Protein AF-A0A937A7V2-F1 (afdb_monomer)

Structure (mmCIF, N/CA/C/O backbone):
data_AF-A0A937A7V2-F1
#
_entry.id   AF-A0A937A7V2-F1
#
loop_
_atom_site.group_PDB
_atom_site.id
_atom_site.type_symbol
_atom_site.label_atom_id
_atom_site.label_alt_id
_atom_site.label_comp_id
_atom_site.label_asym_id
_atom_site.label_entity_id
_atom_site.label_seq_id
_atom_site.pdbx_PDB_ins_code
_atom_site.Cartn_x
_atom_site.Cartn_y
_atom_site.Cartn_z
_atom_site.occupancy
_atom_site.B_iso_or_equiv
_atom_site.auth_seq_id
_atom_site.auth_comp_id
_atom_site.auth_asym_id
_atom_site.auth_atom_id
_atom_site.pdbx_PDB_model_num
ATOM 1 N N . MET A 1 1 ? -25.347 4.138 18.198 1.00 47.06 1 MET A N 1
ATOM 2 C CA . MET A 1 1 ? -24.705 5.296 17.529 1.00 47.06 1 MET A CA 1
ATOM 3 C C . MET A 1 1 ? -23.498 4.816 16.732 1.00 47.06 1 MET A C 1
ATOM 5 O O . MET A 1 1 ? -22.526 4.375 17.334 1.00 47.06 1 MET A O 1
ATOM 9 N N . ASN A 1 2 ? -23.554 4.853 15.397 1.00 58.25 2 ASN A N 1
ATOM 10 C CA . ASN A 1 2 ? -22.382 4.588 14.556 1.00 58.25 2 ASN A CA 1
ATOM 11 C C . ASN A 1 2 ? -21.438 5.793 14.658 1.00 58.25 2 ASN A C 1
ATOM 13 O O . ASN A 1 2 ? -21.755 6.855 14.130 1.00 58.25 2 ASN A O 1
ATOM 17 N N . LYS A 1 3 ? -20.303 5.654 15.358 1.00 66.88 3 LYS A N 1
ATOM 18 C CA . LYS A 1 3 ? -19.265 6.693 15.325 1.00 66.88 3 LYS A CA 1
ATOM 19 C C . LYS A 1 3 ? -18.727 6.797 13.887 1.00 66.88 3 LYS A C 1
ATOM 21 O O . LYS A 1 3 ? -18.443 5.752 13.289 1.00 66.88 3 LYS A O 1
ATOM 26 N N . PRO A 1 4 ? -18.624 8.011 13.319 1.00 77.56 4 PRO A N 1
ATOM 27 C CA . PRO A 1 4 ? -18.130 8.199 11.961 1.00 77.56 4 PRO A CA 1
ATOM 28 C C . PRO A 1 4 ? -16.658 7.775 11.845 1.00 77.56 4 PRO A C 1
ATOM 30 O O . PRO A 1 4 ? -15.914 7.796 12.827 1.00 77.56 4 PRO A O 1
ATOM 33 N N . LEU A 1 5 ? -16.252 7.372 10.637 1.00 82.94 5 LEU A N 1
ATOM 34 C CA . LEU A 1 5 ? -14.848 7.130 10.293 1.00 82.94 5 LEU A CA 1
ATOM 35 C C 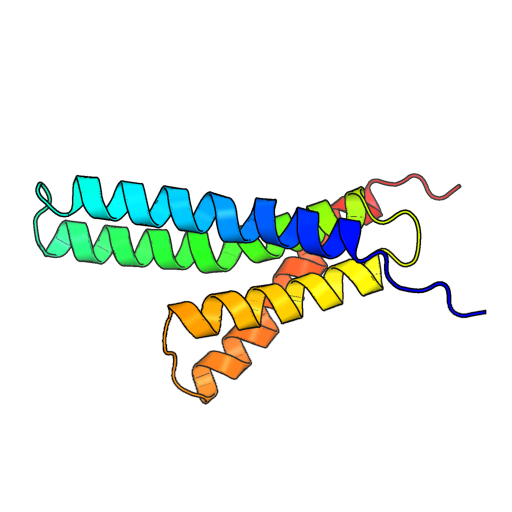. LEU A 1 5 ? -14.039 8.421 10.475 1.00 82.94 5 LEU A C 1
ATOM 37 O O . LEU A 1 5 ? -14.485 9.498 10.079 1.00 82.94 5 LEU A O 1
ATOM 41 N N . ASP A 1 6 ? -12.841 8.306 11.044 1.00 89.38 6 ASP A N 1
ATOM 42 C CA . ASP A 1 6 ? -11.938 9.439 11.203 1.00 89.38 6 ASP A CA 1
ATOM 43 C C . ASP A 1 6 ? -11.223 9.706 9.874 1.00 89.38 6 ASP A C 1
ATOM 45 O O . ASP A 1 6 ? -10.223 9.071 9.522 1.00 89.38 6 ASP A O 1
ATOM 49 N N . TRP A 1 7 ? -11.763 10.657 9.113 1.00 89.94 7 TRP A N 1
ATOM 50 C CA . TRP A 1 7 ? -11.231 11.036 7.807 1.00 89.94 7 TRP A CA 1
ATOM 51 C C . TRP A 1 7 ? -9.782 11.534 7.879 1.00 89.94 7 TRP A C 1
ATOM 53 O O . TRP A 1 7 ? -9.043 11.366 6.910 1.00 89.94 7 TRP A O 1
ATOM 63 N N . LYS A 1 8 ? -9.341 12.089 9.019 1.00 92.88 8 LYS A N 1
ATOM 64 C CA . LYS A 1 8 ? -7.961 12.567 9.191 1.00 92.88 8 LYS A CA 1
ATOM 65 C C . LYS A 1 8 ? -6.985 11.400 9.195 1.00 92.88 8 LYS A C 1
ATOM 67 O O . LYS A 1 8 ? -5.921 11.493 8.591 1.00 92.88 8 LYS A O 1
ATOM 72 N N . VAL A 1 9 ? -7.368 10.287 9.826 1.00 90.62 9 VAL A N 1
ATOM 73 C CA . VAL A 1 9 ? -6.581 9.046 9.810 1.00 90.62 9 VAL A CA 1
ATOM 74 C C . VAL A 1 9 ? -6.519 8.483 8.395 1.00 90.62 9 VAL A C 1
ATOM 76 O O . VAL A 1 9 ? -5.438 8.124 7.940 1.00 90.62 9 VAL A O 1
ATOM 79 N N . LEU A 1 10 ? -7.648 8.442 7.682 1.00 90.38 10 LEU A N 1
ATOM 80 C CA . LEU A 1 10 ? -7.681 7.958 6.299 1.00 90.38 10 LEU A CA 1
ATOM 81 C C . LEU A 1 10 ? -6.762 8.787 5.394 1.00 90.38 10 LEU A C 1
ATOM 83 O O . LEU A 1 10 ? -5.923 8.220 4.698 1.00 90.38 10 LEU A O 1
ATOM 87 N N . LEU A 1 11 ? -6.871 10.117 5.455 1.00 92.25 11 LEU A N 1
ATOM 88 C CA . LEU A 1 11 ? -6.043 11.025 4.665 1.00 92.25 11 LEU A CA 1
ATOM 89 C C . LEU A 1 11 ? -4.558 10.872 5.005 1.00 92.25 11 LEU A C 1
ATOM 91 O O . LEU A 1 11 ? -3.737 10.717 4.107 1.00 92.25 11 LEU A O 1
ATOM 95 N N . PHE A 1 12 ? -4.216 10.866 6.296 1.00 93.00 12 PHE A N 1
ATOM 96 C CA . PHE A 1 12 ? -2.842 10.679 6.755 1.00 93.00 12 PHE A CA 1
ATOM 97 C C . PHE A 1 12 ? -2.238 9.378 6.218 1.00 93.00 12 PHE A C 1
ATOM 99 O O . PHE A 1 12 ? -1.136 9.381 5.675 1.00 93.00 12 PHE A O 1
ATOM 106 N N . VAL A 1 13 ? -2.974 8.269 6.324 1.00 91.44 13 VAL A N 1
ATOM 107 C CA . VAL A 1 13 ? -2.500 6.962 5.864 1.00 91.44 13 VAL A CA 1
ATOM 108 C C . VAL A 1 13 ? -2.340 6.931 4.347 1.00 91.44 13 VAL A C 1
ATOM 110 O O . VAL A 1 13 ? -1.330 6.424 3.869 1.00 91.44 13 VAL A O 1
ATOM 113 N N . LEU A 1 14 ? -3.284 7.493 3.587 1.00 90.06 14 LEU A N 1
ATOM 114 C CA . LEU A 1 14 ? -3.174 7.571 2.128 1.00 90.06 14 LEU A CA 1
ATOM 115 C C . LEU A 1 14 ? -1.950 8.390 1.700 1.00 90.06 14 LEU A C 1
ATOM 117 O O . LEU A 1 14 ? -1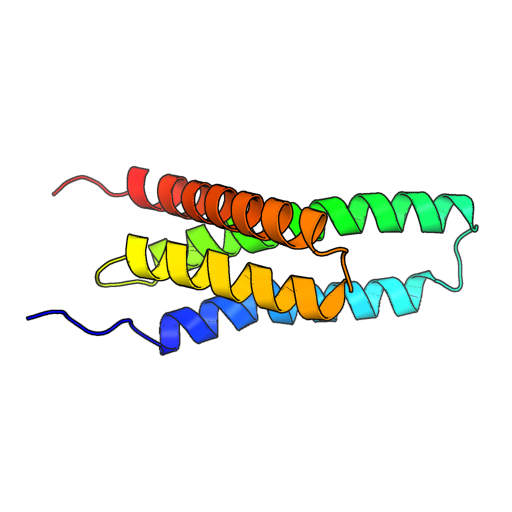.201 7.968 0.821 1.00 90.06 14 LEU A O 1
ATOM 121 N N . VAL A 1 15 ? -1.688 9.517 2.363 1.00 90.25 15 VAL A N 1
ATOM 122 C CA . VAL A 1 15 ? -0.514 10.345 2.066 1.00 90.25 15 VAL A CA 1
ATOM 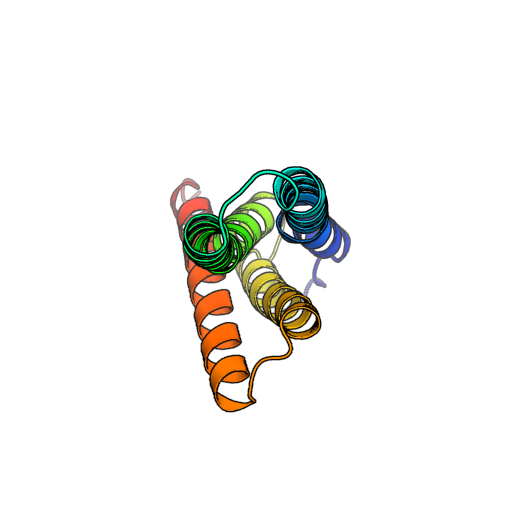123 C C . VAL A 1 15 ? 0.783 9.599 2.388 1.00 90.25 15 VAL A C 1
ATOM 125 O O . VAL A 1 15 ? 1.670 9.510 1.543 1.00 90.25 15 VAL A O 1
ATOM 128 N N . VAL A 1 16 ? 0.896 9.035 3.590 1.00 89.94 16 VAL A N 1
ATOM 129 C CA . VAL A 1 16 ? 2.149 8.432 4.068 1.00 89.94 16 VAL A CA 1
ATOM 130 C C . VAL A 1 16 ? 2.444 7.091 3.402 1.00 89.94 16 VAL A C 1
ATOM 132 O O . VAL A 1 16 ? 3.599 6.812 3.099 1.00 89.94 16 VAL A O 1
ATOM 135 N N . ALA A 1 17 ? 1.433 6.249 3.185 1.00 88.69 17 ALA A N 1
ATOM 136 C CA . ALA A 1 17 ? 1.639 4.902 2.658 1.00 88.69 17 ALA A CA 1
ATOM 137 C C . ALA A 1 17 ? 1.607 4.837 1.125 1.00 88.69 17 ALA A C 1
ATOM 139 O O . ALA A 1 17 ? 2.226 3.936 0.569 1.00 88.69 17 ALA A O 1
ATOM 140 N N . TYR A 1 18 ? 0.922 5.767 0.447 1.00 84.50 18 TYR A N 1
ATOM 141 C CA . TYR A 1 18 ? 0.744 5.716 -1.009 1.00 84.50 18 TYR A CA 1
ATOM 142 C C . TYR A 1 18 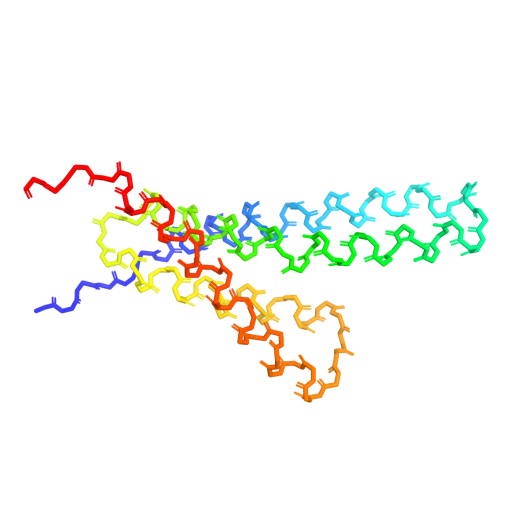? 1.359 6.925 -1.718 1.00 84.50 18 TYR A C 1
ATOM 144 O O . TYR A 1 18 ? 2.196 6.743 -2.599 1.00 84.50 18 TYR A O 1
ATOM 152 N N . LEU A 1 19 ? 0.997 8.155 -1.329 1.00 84.25 19 LEU A N 1
ATOM 153 C CA . LEU A 1 19 ? 1.433 9.356 -2.055 1.00 84.25 19 LEU A CA 1
ATOM 154 C C . LEU A 1 19 ? 2.943 9.601 -1.934 1.00 84.25 19 LEU A C 1
ATOM 156 O O . LEU A 1 19 ? 3.622 9.732 -2.949 1.00 84.25 19 LEU A O 1
ATOM 160 N N . VAL A 1 20 ? 3.478 9.652 -0.710 1.00 86.56 20 VAL A N 1
ATOM 161 C CA . VAL A 1 20 ? 4.902 9.941 -0.471 1.00 86.56 20 VAL A CA 1
ATOM 162 C C . VAL A 1 20 ? 5.804 8.867 -1.094 1.00 86.56 20 VAL A C 1
ATOM 164 O O . VAL A 1 20 ? 6.685 9.238 -1.873 1.00 86.56 20 VAL A O 1
ATOM 167 N N . PRO A 1 21 ? 5.586 7.556 -0.859 1.00 84.06 21 PRO A N 1
ATOM 168 C CA . PRO A 1 21 ? 6.383 6.518 -1.506 1.00 84.06 21 PRO A CA 1
ATOM 169 C C . PRO A 1 21 ? 6.253 6.545 -3.030 1.00 84.06 21 PRO A C 1
ATOM 171 O O . PRO A 1 21 ? 7.253 6.376 -3.722 1.00 84.06 21 PRO A O 1
ATOM 174 N N . GLY A 1 22 ? 5.053 6.820 -3.555 1.00 80.56 22 GLY A N 1
ATOM 175 C CA . GLY A 1 22 ? 4.818 6.951 -4.993 1.00 80.56 22 GLY A CA 1
ATOM 176 C C . GLY A 1 22 ? 5.627 8.085 -5.628 1.00 80.56 22 GLY A C 1
ATOM 177 O O . GLY A 1 22 ? 6.276 7.871 -6.649 1.00 80.56 22 GLY A O 1
ATOM 178 N N . ILE A 1 23 ? 5.653 9.269 -5.004 1.00 82.94 23 ILE A N 1
ATOM 179 C CA . ILE A 1 23 ? 6.443 10.420 -5.478 1.00 82.94 23 ILE A CA 1
ATOM 180 C C . ILE A 1 23 ? 7.942 10.110 -5.428 1.00 82.94 23 ILE A C 1
ATOM 182 O O . ILE A 1 23 ? 8.650 10.356 -6.404 1.00 82.94 23 ILE A O 1
ATOM 186 N N . VAL A 1 24 ? 8.427 9.553 -4.312 1.00 83.44 24 VAL A N 1
ATOM 187 C CA . VAL A 1 24 ? 9.847 9.196 -4.146 1.00 83.44 24 VAL A CA 1
ATOM 188 C C . VAL A 1 24 ? 10.274 8.189 -5.208 1.00 83.44 24 VAL A C 1
ATOM 190 O O . VAL A 1 24 ? 11.317 8.359 -5.838 1.00 83.44 24 VAL A O 1
ATOM 193 N N . LEU A 1 25 ? 9.448 7.172 -5.452 1.00 79.12 25 LEU A N 1
ATOM 194 C CA . LEU A 1 25 ? 9.725 6.158 -6.456 1.00 79.12 25 LEU A CA 1
ATOM 195 C C . LEU A 1 25 ? 9.731 6.736 -7.875 1.00 79.12 25 LEU A C 1
ATOM 197 O O . LEU A 1 25 ? 10.642 6.441 -8.646 1.00 79.12 25 LEU A O 1
ATOM 201 N N . ALA A 1 26 ? 8.749 7.572 -8.215 1.00 78.31 26 ALA A N 1
ATOM 202 C CA . ALA A 1 26 ? 8.684 8.223 -9.519 1.00 78.31 26 ALA A CA 1
ATOM 203 C C . ALA A 1 26 ? 9.915 9.112 -9.769 1.00 78.31 26 ALA A C 1
ATOM 205 O O . ALA A 1 26 ? 10.498 9.066 -10.852 1.00 78.31 26 ALA A O 1
ATOM 206 N N . ALA A 1 27 ? 10.353 9.868 -8.756 1.00 81.56 27 ALA A N 1
ATOM 207 C CA . ALA A 1 27 ? 11.558 10.688 -8.833 1.00 81.56 27 ALA A CA 1
ATOM 208 C C . ALA A 1 27 ? 12.827 9.835 -8.996 1.00 81.56 27 ALA A C 1
ATOM 210 O O . ALA A 1 27 ? 13.657 10.126 -9.858 1.00 81.56 27 ALA A O 1
ATOM 211 N N . ALA A 1 28 ? 12.960 8.754 -8.219 1.00 79.19 28 ALA A N 1
ATOM 212 C CA . ALA A 1 28 ? 14.089 7.831 -8.315 1.00 79.19 28 ALA A CA 1
ATOM 213 C C . ALA A 1 28 ? 14.167 7.169 -9.700 1.00 79.19 28 ALA A C 1
ATOM 215 O O . ALA A 1 28 ? 15.228 7.153 -10.319 1.00 79.19 28 ALA A O 1
ATOM 216 N N . LEU A 1 29 ? 13.038 6.692 -10.230 1.00 75.31 29 LEU A N 1
ATOM 217 C CA . LEU A 1 29 ? 12.969 6.131 -11.579 1.00 75.31 29 LEU A CA 1
ATOM 218 C C . LEU A 1 29 ? 13.347 7.163 -12.644 1.00 75.31 29 LEU A C 1
ATOM 220 O O . LEU A 1 29 ? 14.135 6.849 -13.532 1.00 75.31 29 LEU A O 1
ATOM 224 N N . ALA A 1 30 ? 12.854 8.399 -12.539 1.00 78.56 30 ALA A N 1
ATOM 225 C CA . ALA A 1 30 ? 13.194 9.467 -13.479 1.00 78.56 30 ALA A CA 1
ATOM 226 C C . ALA A 1 30 ? 14.702 9.784 -13.503 1.00 78.56 30 ALA A C 1
ATOM 228 O O . ALA A 1 30 ? 15.247 10.092 -14.565 1.00 78.56 30 ALA A O 1
ATOM 229 N N . LEU A 1 31 ? 15.378 9.680 -12.355 1.00 79.31 31 LEU A N 1
ATOM 230 C CA . LEU A 1 31 ? 16.823 9.888 -12.225 1.00 79.31 31 LEU A CA 1
ATOM 231 C C . LEU A 1 31 ? 17.638 8.729 -12.820 1.00 79.31 31 LEU A C 1
ATOM 233 O O . LEU A 1 31 ? 18.637 8.967 -13.496 1.00 79.31 31 LEU A O 1
ATOM 237 N N . VAL A 1 32 ? 17.212 7.483 -12.596 1.00 72.25 32 VAL A N 1
ATOM 238 C CA . VAL A 1 32 ? 17.983 6.281 -12.964 1.00 72.25 32 VAL A CA 1
ATOM 239 C C . VAL A 1 32 ? 17.730 5.829 -14.413 1.00 72.25 32 VAL A C 1
ATOM 241 O O . VAL A 1 32 ? 18.570 5.164 -15.016 1.00 72.25 32 VAL A O 1
ATOM 244 N N . ASN A 1 33 ? 16.629 6.260 -15.036 1.00 67.75 33 ASN A N 1
ATOM 245 C CA . ASN A 1 33 ? 16.287 5.908 -16.423 1.00 67.75 33 ASN A CA 1
ATOM 246 C C . ASN A 1 33 ? 17.327 6.378 -17.469 1.00 67.75 33 ASN A C 1
ATOM 248 O O . ASN A 1 33 ? 17.275 5.970 -18.623 1.00 67.75 33 ASN A O 1
ATOM 252 N N . ARG A 1 34 ? 18.284 7.237 -17.091 1.00 66.50 34 ARG A N 1
ATOM 253 C CA . ARG A 1 34 ? 19.333 7.743 -17.994 1.00 66.50 34 ARG A CA 1
ATOM 254 C C . ARG A 1 34 ? 20.613 6.904 -18.021 1.00 66.50 34 ARG A C 1
ATOM 256 O O . ARG A 1 34 ? 21.475 7.183 -18.847 1.00 66.50 34 ARG A O 1
ATOM 263 N N . THR A 1 35 ? 20.769 5.932 -17.123 1.00 69.25 35 THR A N 1
ATOM 264 C CA . THR A 1 35 ? 22.055 5.240 -16.910 1.00 69.25 35 THR A CA 1
ATOM 265 C C . THR A 1 35 ? 21.986 3.719 -17.031 1.00 69.25 35 THR A C 1
ATOM 267 O O . THR A 1 35 ? 23.032 3.074 -17.048 1.00 69.25 35 THR A O 1
ATOM 270 N N . LEU A 1 36 ? 20.791 3.130 -17.132 1.00 72.44 36 LEU A N 1
ATOM 271 C CA . LEU A 1 36 ? 20.605 1.678 -17.193 1.00 72.44 36 LEU A CA 1
ATOM 272 C C . LEU A 1 36 ? 20.390 1.162 -18.618 1.00 72.44 36 LEU A C 1
ATOM 274 O O . LEU A 1 36 ? 19.765 1.816 -19.450 1.00 72.44 36 LEU A O 1
ATOM 278 N N . SER A 1 37 ? 20.862 -0.062 -18.871 1.00 81.31 37 SER A N 1
ATOM 279 C CA . SER A 1 37 ? 20.494 -0.829 -20.062 1.00 81.31 37 SER A CA 1
ATOM 280 C C . SER A 1 37 ? 19.006 -1.206 -20.037 1.00 81.31 37 SER A C 1
ATOM 282 O O . SER A 1 37 ? 18.392 -1.292 -18.970 1.00 81.31 37 SER A O 1
ATOM 284 N N . ALA A 1 38 ? 18.421 -1.467 -21.210 1.00 78.19 38 ALA A N 1
ATOM 285 C CA . ALA A 1 38 ? 16.996 -1.790 -21.346 1.00 78.19 38 ALA A CA 1
ATOM 286 C C . ALA A 1 38 ? 16.566 -3.016 -20.509 1.00 78.19 38 ALA A C 1
ATOM 288 O O . ALA A 1 38 ? 15.492 -3.011 -19.901 1.00 78.19 38 ALA A O 1
ATOM 289 N N . ASP A 1 39 ? 17.426 -4.032 -20.404 1.00 80.56 39 ASP A N 1
ATOM 290 C CA . ASP A 1 39 ? 17.154 -5.240 -19.615 1.00 80.56 39 ASP A CA 1
ATOM 291 C C . ASP A 1 39 ? 17.167 -4.958 -18.106 1.00 80.56 39 ASP A C 1
ATOM 293 O O . ASP A 1 39 ? 16.276 -5.393 -17.371 1.00 80.56 39 ASP A O 1
ATOM 297 N N . ALA A 1 40 ? 18.136 -4.161 -17.639 1.00 77.69 40 ALA A N 1
ATOM 298 C CA . ALA A 1 40 ? 18.220 -3.751 -16.240 1.00 77.69 40 ALA A CA 1
ATOM 299 C C . ALA A 1 40 ? 17.044 -2.844 -15.849 1.00 77.69 4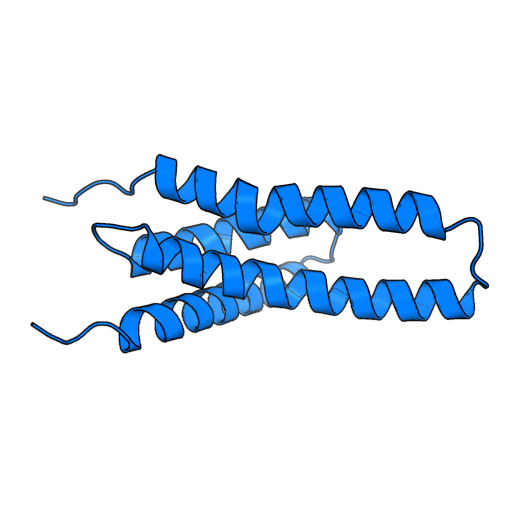0 ALA A C 1
ATOM 301 O O . ALA A 1 40 ? 16.483 -2.984 -14.760 1.00 77.69 40 ALA A O 1
ATOM 302 N N . LEU A 1 41 ? 16.616 -1.966 -16.760 1.00 76.31 41 LEU A N 1
ATOM 303 C CA . LEU A 1 41 ? 15.434 -1.131 -16.577 1.00 76.31 41 LEU A CA 1
ATOM 304 C C . LEU A 1 41 ? 14.164 -1.984 -16.446 1.00 76.31 41 LEU A C 1
ATOM 306 O O . LEU A 1 41 ? 13.342 -1.734 -15.564 1.00 76.31 41 LEU A O 1
ATOM 310 N N . THR A 1 42 ? 14.020 -3.023 -17.271 1.00 77.38 42 THR A N 1
ATOM 311 C CA . THR A 1 42 ? 12.860 -3.927 -17.247 1.00 77.38 42 THR A CA 1
ATOM 312 C C . THR A 1 42 ? 12.787 -4.712 -15.936 1.00 77.38 42 THR A C 1
ATOM 314 O O . THR A 1 42 ? 11.741 -4.727 -15.282 1.00 77.38 42 THR A O 1
ATOM 317 N N . LEU A 1 43 ? 13.907 -5.300 -15.498 1.00 79.44 43 LEU A N 1
ATOM 318 C CA . LEU A 1 43 ? 13.985 -6.041 -14.235 1.00 79.44 43 LEU A CA 1
ATOM 319 C C . LEU A 1 43 ? 13.694 -5.136 -13.029 1.00 79.44 43 LEU A C 1
ATOM 321 O O . LEU A 1 43 ? 12.922 -5.498 -12.138 1.00 79.44 43 LEU A O 1
ATOM 325 N N . MET A 1 44 ? 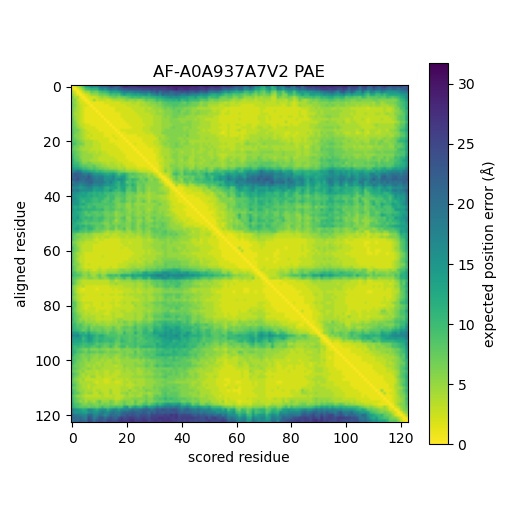14.278 -3.936 -13.014 1.00 76.31 44 MET A N 1
ATOM 326 C CA . MET A 1 44 ? 14.089 -2.981 -11.926 1.00 76.31 44 MET A CA 1
ATOM 327 C C . MET A 1 44 ? 12.646 -2.472 -11.874 1.00 76.31 44 MET A C 1
ATOM 329 O O . MET A 1 44 ? 12.067 -2.386 -10.795 1.00 76.31 44 MET A O 1
ATOM 333 N N . THR A 1 45 ? 12.025 -2.224 -13.029 1.00 72.75 45 THR A N 1
ATOM 334 C CA . THR A 1 45 ? 10.611 -1.831 -13.105 1.00 72.75 45 THR A CA 1
ATOM 335 C C . THR A 1 45 ? 9.694 -2.944 -12.591 1.00 72.75 45 THR A C 1
ATOM 337 O O . THR A 1 45 ? 8.756 -2.659 -11.849 1.00 72.75 45 THR A O 1
ATOM 340 N N . ALA A 1 46 ? 9.980 -4.213 -12.906 1.00 72.19 46 ALA A N 1
ATOM 341 C CA . ALA A 1 46 ? 9.210 -5.352 -12.404 1.00 72.19 46 ALA A CA 1
ATOM 342 C C . ALA A 1 46 ? 9.328 -5.513 -10.876 1.00 72.19 46 ALA A C 1
ATOM 344 O O . ALA A 1 46 ? 8.316 -5.663 -10.188 1.00 72.19 46 ALA A O 1
ATOM 345 N N . LEU A 1 47 ? 10.543 -5.419 -10.325 1.00 75.56 47 LEU A N 1
ATOM 346 C CA . LEU A 1 47 ? 10.776 -5.469 -8.876 1.00 75.56 47 LEU A CA 1
ATOM 347 C C . LEU A 1 47 ? 10.086 -4.313 -8.148 1.00 75.56 47 LEU A C 1
ATOM 349 O O . LEU A 1 47 ? 9.422 -4.516 -7.131 1.00 75.56 47 LEU A O 1
ATOM 353 N N . LEU A 1 48 ? 10.204 -3.101 -8.688 1.00 71.19 48 LEU A N 1
ATOM 354 C CA . LEU A 1 48 ? 9.579 -1.913 -8.119 1.00 71.19 48 LEU A CA 1
ATOM 355 C C . LEU A 1 48 ? 8.058 -1.973 -8.208 1.00 71.19 48 LEU A C 1
ATOM 357 O O . LEU A 1 48 ? 7.394 -1.557 -7.261 1.00 71.19 48 LEU A O 1
ATOM 361 N N . ALA A 1 49 ? 7.498 -2.536 -9.279 1.00 69.38 49 ALA A N 1
ATOM 362 C CA . ALA A 1 49 ? 6.068 -2.790 -9.376 1.00 69.38 49 ALA A CA 1
ATOM 363 C C . ALA A 1 49 ? 5.611 -3.741 -8.260 1.00 69.38 49 ALA A C 1
ATOM 365 O O . ALA A 1 49 ? 4.682 -3.410 -7.530 1.00 69.38 49 ALA A O 1
ATOM 366 N N . ILE A 1 50 ? 6.305 -4.865 -8.045 1.00 70.31 50 ILE A N 1
ATOM 367 C CA . ILE A 1 50 ? 5.980 -5.822 -6.971 1.00 70.31 50 ILE A CA 1
ATOM 368 C C . ILE A 1 50 ? 6.038 -5.149 -5.594 1.00 70.31 50 ILE A C 1
ATOM 370 O O . ILE A 1 50 ? 5.095 -5.267 -4.808 1.00 70.31 50 ILE A O 1
ATOM 374 N N . LEU A 1 51 ? 7.105 -4.398 -5.308 1.00 73.12 51 LEU A N 1
ATOM 375 C CA . LEU A 1 51 ? 7.249 -3.674 -4.042 1.00 73.12 51 LEU A CA 1
ATOM 376 C C . LEU A 1 51 ? 6.142 -2.626 -3.866 1.00 73.12 51 LEU A C 1
ATOM 378 O O . LEU A 1 51 ? 5.535 -2.553 -2.800 1.00 73.12 51 LEU A O 1
ATOM 382 N N . SER A 1 52 ? 5.815 -1.881 -4.920 1.00 70.19 52 SER A N 1
ATOM 383 C CA . SER A 1 52 ? 4.745 -0.869 -4.919 1.00 70.19 52 SER A CA 1
ATOM 384 C C . SER A 1 52 ? 3.347 -1.473 -4.813 1.00 70.19 52 SER A C 1
ATOM 386 O O . SER A 1 52 ? 2.413 -0.807 -4.376 1.00 70.19 52 SER A O 1
ATOM 388 N N . PHE A 1 53 ? 3.182 -2.737 -5.194 1.00 71.44 53 PHE A N 1
ATOM 389 C CA . PHE A 1 53 ? 1.913 -3.439 -5.075 1.00 71.44 53 PHE A CA 1
ATOM 390 C C . PHE A 1 53 ? 1.732 -4.119 -3.719 1.00 71.44 53 PHE A C 1
ATOM 392 O O . PHE A 1 53 ? 0.598 -4.225 -3.261 1.00 71.44 53 PHE A O 1
ATOM 399 N N . ALA A 1 54 ? 2.813 -4.536 -3.059 1.00 76.88 54 ALA A N 1
ATOM 400 C CA . ALA A 1 54 ? 2.738 -5.264 -1.795 1.00 76.88 54 ALA A CA 1
ATOM 401 C C . ALA A 1 54 ? 2.911 -4.373 -0.554 1.00 76.88 54 ALA A C 1
ATOM 403 O O . ALA A 1 54 ? 2.146 -4.494 0.404 1.00 76.88 54 ALA A O 1
ATOM 404 N N . LEU A 1 55 ? 3.894 -3.467 -0.549 1.00 82.88 55 LEU A N 1
ATOM 405 C CA . LEU A 1 55 ? 4.234 -2.668 0.635 1.00 82.88 55 LEU A CA 1
ATOM 406 C C . LEU A 1 55 ? 3.166 -1.624 0.995 1.00 82.88 55 LEU A C 1
ATOM 408 O O . LEU A 1 55 ? 2.779 -1.588 2.166 1.00 82.88 55 LEU A O 1
ATOM 412 N N . PRO A 1 56 ? 2.657 -0.798 0.057 1.00 87.56 56 PRO A N 1
ATOM 413 C CA . PRO A 1 56 ? 1.685 0.247 0.384 1.00 87.56 56 PRO A CA 1
ATOM 414 C C . PRO A 1 56 ? 0.391 -0.283 1.010 1.00 87.56 56 PRO A C 1
ATOM 416 O O . PRO A 1 56 ? -0.026 0.276 2.028 1.00 87.56 56 PRO A O 1
ATOM 419 N N . PRO A 1 57 ? -0.220 -1.383 0.520 1.00 88.38 57 PRO A N 1
ATOM 420 C CA . PRO A 1 57 ? -1.397 -1.951 1.170 1.00 88.38 57 PRO A CA 1
ATOM 421 C C . PRO A 1 57 ? -1.121 -2.436 2.590 1.00 88.38 57 PRO A C 1
ATOM 423 O O . PRO A 1 57 ? -1.853 -2.067 3.511 1.00 88.38 57 PRO A O 1
ATOM 426 N N . VAL A 1 58 ? -0.036 -3.191 2.803 1.00 90.62 58 VAL A N 1
ATOM 427 C CA . VAL A 1 58 ? 0.333 -3.704 4.134 1.00 90.62 58 VAL A CA 1
ATOM 428 C C . VAL A 1 58 ? 0.624 -2.555 5.103 1.00 90.62 58 VAL A C 1
ATOM 430 O O . VAL A 1 58 ? 0.061 -2.508 6.200 1.00 90.62 58 VAL A O 1
ATOM 433 N N . ALA A 1 59 ? 1.456 -1.593 4.698 1.00 90.31 59 ALA A N 1
ATOM 434 C CA . ALA A 1 59 ? 1.786 -0.424 5.509 1.00 90.31 59 ALA A CA 1
ATOM 435 C C . ALA A 1 59 ? 0.545 0.434 5.791 1.00 90.31 59 ALA A C 1
ATOM 437 O O . ALA A 1 59 ? 0.334 0.867 6.926 1.00 90.31 59 ALA A O 1
ATOM 438 N N . GLY A 1 60 ? -0.313 0.627 4.788 1.00 89.56 60 GLY A N 1
ATOM 439 C CA . GLY A 1 60 ? -1.570 1.352 4.910 1.00 89.56 60 GLY A CA 1
ATOM 440 C C . GLY A 1 60 ? -2.501 0.711 5.937 1.00 89.56 60 GLY A C 1
ATOM 441 O O . GLY A 1 60 ? -2.972 1.383 6.855 1.00 89.56 60 GLY A O 1
ATOM 442 N N . GLY A 1 61 ? -2.704 -0.603 5.853 1.00 91.44 61 GLY A N 1
ATOM 443 C CA . GLY A 1 61 ? -3.483 -1.356 6.833 1.00 91.44 61 GLY A CA 1
ATOM 444 C C . GLY A 1 61 ? -2.910 -1.274 8.249 1.00 91.44 61 GLY A C 1
ATOM 445 O O . GLY A 1 61 ? -3.631 -0.992 9.209 1.00 91.44 61 GLY A O 1
ATOM 446 N N . TYR A 1 62 ? -1.593 -1.429 8.389 1.00 92.88 62 TYR A N 1
ATOM 447 C CA . TYR A 1 62 ? -0.910 -1.309 9.676 1.00 92.88 62 TYR A CA 1
ATOM 448 C C . TYR A 1 62 ? -1.079 0.087 10.297 1.00 92.88 62 TYR A C 1
ATOM 450 O O . TYR A 1 62 ? -1.445 0.221 11.471 1.00 92.88 62 TYR A O 1
ATOM 458 N N . LEU A 1 63 ? -0.846 1.147 9.516 1.00 93.06 63 LEU A N 1
ATOM 459 C CA . LEU A 1 63 ? -0.956 2.532 9.973 1.00 93.06 63 LEU A CA 1
ATOM 460 C C . LEU A 1 63 ? -2.405 2.909 10.295 1.00 93.06 63 LEU A C 1
ATOM 462 O O . LEU A 1 63 ? -2.634 3.558 11.319 1.00 93.06 63 LEU A O 1
ATOM 466 N N . ALA A 1 64 ? -3.371 2.461 9.490 1.00 91.94 64 ALA A N 1
ATOM 467 C CA . ALA A 1 64 ? -4.795 2.649 9.751 1.00 91.94 64 ALA A CA 1
ATOM 468 C C . ALA A 1 64 ? -5.196 2.011 11.084 1.00 91.94 64 ALA A C 1
ATOM 470 O O . ALA A 1 64 ? -5.794 2.670 11.933 1.00 91.94 64 ALA A O 1
ATOM 471 N N . ALA A 1 65 ? -4.787 0.763 11.326 1.00 90.81 65 ALA A N 1
ATOM 472 C CA . ALA A 1 65 ? -5.050 0.076 12.585 1.00 90.81 65 ALA A CA 1
ATOM 473 C C . ALA A 1 65 ? -4.339 0.722 13.788 1.00 90.81 65 ALA A C 1
ATOM 475 O O . ALA A 1 65 ? -4.863 0.712 14.905 1.00 90.81 65 ALA A O 1
ATOM 476 N N . ARG A 1 66 ? -3.147 1.296 13.580 1.00 90.88 66 ARG A N 1
ATOM 477 C CA . ARG A 1 66 ? -2.375 1.971 14.632 1.00 90.88 66 ARG A CA 1
ATOM 478 C C . ARG A 1 66 ? -3.026 3.280 15.074 1.00 90.88 66 ARG A C 1
ATOM 480 O O . ARG A 1 66 ? -3.087 3.514 16.279 1.00 90.88 66 ARG A O 1
ATOM 487 N N . HIS A 1 67 ? -3.477 4.104 14.129 1.00 91.06 67 HIS A N 1
ATOM 488 C CA . HIS A 1 67 ? -3.951 5.468 14.394 1.00 91.06 67 HIS A CA 1
ATOM 489 C C . HIS A 1 67 ? -5.468 5.560 14.587 1.00 91.06 67 HIS A C 1
ATOM 491 O O . HIS A 1 67 ? -5.948 6.510 15.206 1.00 91.06 67 HIS A O 1
ATOM 497 N N . ALA A 1 68 ? -6.232 4.564 14.131 1.00 87.44 68 ALA A N 1
ATOM 498 C CA . ALA A 1 68 ? -7.661 4.503 14.396 1.00 87.44 68 ALA A CA 1
ATOM 499 C C . ALA A 1 68 ? -7.933 4.260 15.891 1.00 87.44 68 ALA A C 1
ATOM 501 O O . ALA A 1 68 ? -7.614 3.205 16.451 1.00 87.44 68 ALA A O 1
ATOM 502 N N . ARG A 1 69 ? -8.575 5.243 16.533 1.00 81.12 69 ARG A N 1
ATOM 503 C CA . ARG A 1 69 ? -9.018 5.163 17.937 1.00 81.12 69 ARG A CA 1
ATOM 504 C C . ARG A 1 69 ? -10.317 4.374 18.108 1.00 81.12 69 ARG A C 1
ATOM 506 O O . ARG A 1 69 ? -10.580 3.845 19.179 1.00 81.12 69 ARG A O 1
ATOM 513 N N . SER A 1 70 ? -11.127 4.283 17.054 1.00 80.19 70 SER A N 1
ATOM 514 C CA . SER A 1 70 ? -12.360 3.494 17.028 1.00 80.19 70 SER A CA 1
ATOM 515 C C . SER A 1 70 ? -12.517 2.808 15.675 1.00 80.19 70 SER A C 1
ATOM 517 O O . SER A 1 70 ? -12.051 3.325 14.661 1.00 80.19 70 SER A O 1
ATOM 519 N N . HIS A 1 71 ? -13.140 1.626 15.659 1.00 83.19 71 HIS A N 1
ATOM 520 C CA . HIS A 1 71 ? -13.415 0.863 14.436 1.00 83.19 71 HIS A CA 1
ATOM 521 C C . HIS A 1 71 ? -12.187 0.694 13.516 1.00 83.19 71 HIS A C 1
ATOM 523 O O . HIS A 1 71 ? -12.248 0.989 12.321 1.00 83.19 71 HIS A O 1
ATOM 529 N N . ALA A 1 72 ? -11.064 0.220 14.069 1.00 87.94 72 ALA A N 1
ATOM 530 C CA . ALA A 1 72 ? -9.802 0.051 13.340 1.00 87.94 72 ALA A CA 1
ATOM 531 C C . ALA A 1 72 ? -9.969 -0.743 12.034 1.00 87.94 72 ALA A C 1
ATOM 533 O O . ALA A 1 72 ? -9.523 -0.296 10.983 1.00 87.94 72 ALA A O 1
ATOM 534 N N . TRP A 1 73 ? -10.718 -1.847 12.070 1.00 89.88 73 TRP A N 1
ATOM 535 C CA . TRP A 1 73 ? -11.004 -2.656 10.883 1.00 89.88 73 TRP A CA 1
ATOM 536 C C . TRP A 1 73 ? -11.749 -1.906 9.774 1.00 89.88 73 TRP A C 1
ATOM 538 O O . TRP A 1 73 ? -11.466 -2.130 8.602 1.00 89.88 73 TRP A O 1
ATOM 548 N N . ARG A 1 74 ? -12.644 -0.966 10.112 1.00 90.44 74 ARG A N 1
ATOM 549 C CA . ARG A 1 74 ? -13.314 -0.140 9.093 1.00 90.44 74 ARG A CA 1
ATOM 550 C C . ARG A 1 74 ? -12.312 0.777 8.390 1.00 90.44 74 ARG A C 1
ATOM 552 O O . ARG A 1 74 ? -12.366 0.901 7.175 1.00 90.44 74 ARG A O 1
ATOM 559 N N . HIS A 1 75 ? -11.374 1.367 9.132 1.00 91.00 75 HIS A N 1
ATOM 560 C CA . HIS A 1 75 ? -10.322 2.202 8.545 1.00 91.00 75 HIS A CA 1
ATOM 561 C C . HIS A 1 75 ? -9.381 1.383 7.658 1.00 91.00 75 HIS A C 1
ATOM 563 O O . HIS A 1 75 ? -9.044 1.826 6.568 1.00 91.00 75 HIS A O 1
ATOM 569 N N . VAL A 1 76 ? -9.005 0.177 8.094 1.00 91.56 76 VAL A N 1
ATOM 570 C CA . VAL A 1 76 ? -8.162 -0.745 7.316 1.00 91.56 76 VAL A CA 1
ATOM 571 C C . VAL A 1 76 ? -8.812 -1.097 5.978 1.00 91.56 76 VAL A C 1
ATOM 573 O O . VAL A 1 76 ? -8.166 -0.976 4.941 1.00 91.56 76 VAL A O 1
ATOM 576 N N . LEU A 1 77 ? -10.095 -1.475 5.989 1.00 91.81 77 LEU A N 1
ATOM 577 C CA . LEU A 1 77 ? -10.829 -1.811 4.766 1.00 91.81 77 LEU A CA 1
ATOM 578 C C . LEU A 1 77 ? -10.943 -0.609 3.825 1.00 91.81 77 LEU A C 1
ATOM 580 O O . LEU A 1 77 ? -10.665 -0.734 2.635 1.00 91.81 77 LEU A O 1
ATOM 584 N N . VAL A 1 78 ? -11.300 0.564 4.356 1.00 92.06 78 VAL A N 1
ATOM 585 C CA . VAL A 1 78 ? -11.429 1.787 3.551 1.00 92.06 78 VAL A CA 1
ATOM 586 C C . VAL A 1 78 ? -10.086 2.193 2.945 1.00 92.06 78 VAL A C 1
ATOM 588 O O . VAL A 1 78 ? -10.037 2.518 1.764 1.00 92.06 78 VAL A O 1
ATOM 591 N N . VAL A 1 79 ? -8.989 2.117 3.703 1.00 91.50 79 VAL A N 1
ATOM 592 C CA . VAL A 1 79 ? -7.641 2.381 3.176 1.00 91.50 79 VAL A CA 1
ATOM 593 C C . VAL A 1 79 ? -7.249 1.361 2.110 1.00 91.50 79 VAL A C 1
ATOM 595 O O . VAL A 1 79 ? -6.690 1.759 1.095 1.00 91.50 79 VAL A O 1
ATOM 598 N N . GLY A 1 80 ? -7.554 0.074 2.300 1.00 89.00 80 GLY A N 1
ATOM 599 C CA . GLY A 1 80 ? -7.271 -0.961 1.302 1.00 89.00 80 GLY A CA 1
ATOM 600 C C . GLY A 1 80 ? -7.987 -0.707 -0.027 1.00 89.00 80 GLY A C 1
ATOM 601 O O . GLY A 1 80 ? -7.367 -0.812 -1.085 1.00 89.00 80 GLY A O 1
ATOM 602 N N . VAL A 1 81 ? -9.265 -0.306 0.027 1.00 90.25 81 VAL A N 1
ATOM 603 C CA . VAL A 1 81 ? -10.069 0.044 -1.157 1.00 90.25 81 VAL A CA 1
ATOM 604 C C . VAL A 1 81 ? -9.569 1.333 -1.809 1.00 90.25 81 VAL A C 1
ATOM 606 O O . VAL A 1 81 ? -9.275 1.338 -3.001 1.00 90.25 81 VAL A O 1
ATOM 609 N N . LEU A 1 82 ? -9.449 2.427 -1.050 1.00 89.94 82 LEU A N 1
ATOM 610 C CA . LEU A 1 82 ? -9.032 3.726 -1.594 1.00 89.94 82 LEU A CA 1
ATOM 611 C C . LEU A 1 82 ? -7.601 3.682 -2.136 1.00 89.94 82 LEU A C 1
ATOM 613 O O . LEU A 1 82 ? -7.339 4.207 -3.214 1.00 89.94 82 LEU A O 1
ATOM 617 N N . GLY A 1 83 ? -6.697 3.011 -1.424 1.00 85.38 83 GLY A N 1
ATOM 618 C CA . GLY A 1 83 ? -5.326 2.783 -1.862 1.00 85.38 83 GLY A CA 1
ATOM 619 C C . GLY A 1 83 ? -5.255 1.980 -3.158 1.00 85.38 83 GLY A C 1
ATOM 620 O O . GLY A 1 83 ? -4.528 2.361 -4.074 1.00 85.38 83 GLY A O 1
ATOM 621 N N . ALA A 1 84 ? -6.076 0.930 -3.286 1.00 85.56 84 ALA A N 1
ATOM 622 C CA . ALA A 1 84 ? -6.174 0.178 -4.531 1.00 85.56 84 ALA A CA 1
ATOM 623 C C . ALA A 1 84 ? -6.644 1.065 -5.690 1.00 85.56 84 ALA A C 1
ATOM 625 O O . ALA A 1 84 ? -6.023 1.073 -6.749 1.00 85.56 84 ALA A O 1
ATOM 626 N N . LEU A 1 85 ? -7.708 1.848 -5.485 1.00 85.38 85 LEU A N 1
ATOM 627 C CA . LEU A 1 85 ? -8.235 2.754 -6.508 1.00 85.38 85 LEU A CA 1
ATOM 628 C C . LEU A 1 85 ? -7.195 3.794 -6.948 1.00 85.38 85 LEU A C 1
ATOM 630 O O . LEU A 1 85 ? -7.053 4.031 -8.146 1.00 85.38 85 LEU A O 1
ATOM 634 N N . MET A 1 86 ? -6.426 4.364 -6.013 1.00 79.56 86 MET A N 1
ATOM 635 C CA . MET A 1 86 ? -5.343 5.303 -6.338 1.00 79.56 86 MET A CA 1
ATOM 636 C C . MET A 1 86 ? -4.266 4.664 -7.222 1.00 79.56 86 MET A C 1
ATOM 638 O O . MET A 1 86 ? -3.872 5.250 -8.228 1.00 79.56 86 MET A O 1
ATOM 642 N N . SER A 1 87 ? -3.830 3.447 -6.899 1.00 74.69 87 SER A N 1
ATOM 643 C CA . SER A 1 87 ? -2.852 2.727 -7.719 1.00 74.69 87 SER A CA 1
ATOM 644 C C . SER A 1 87 ? -3.414 2.353 -9.096 1.00 74.69 87 SER A C 1
ATOM 646 O O . SER A 1 87 ? -2.704 2.422 -10.095 1.00 74.69 87 SER A O 1
ATOM 648 N N . LEU A 1 88 ? -4.702 2.020 -9.202 1.00 76.62 88 LEU A N 1
ATOM 649 C CA . LEU A 1 88 ? -5.319 1.715 -10.496 1.00 76.62 88 LEU A CA 1
ATOM 650 C C . LEU A 1 88 ? -5.364 2.918 -11.443 1.00 76.62 88 LEU A C 1
ATOM 652 O O . LEU A 1 88 ? -5.170 2.741 -12.648 1.00 76.62 88 LEU A O 1
ATOM 656 N N . LEU A 1 89 ? -5.564 4.129 -10.911 1.00 71.44 89 LEU A N 1
ATOM 657 C CA . LEU A 1 89 ? -5.471 5.365 -11.696 1.00 71.44 89 LEU A CA 1
ATOM 658 C C . LEU A 1 89 ? -4.057 5.581 -12.256 1.00 71.44 89 LEU A C 1
ATOM 660 O O . LEU A 1 89 ? -3.916 6.125 -13.350 1.00 71.44 89 LEU A O 1
ATOM 6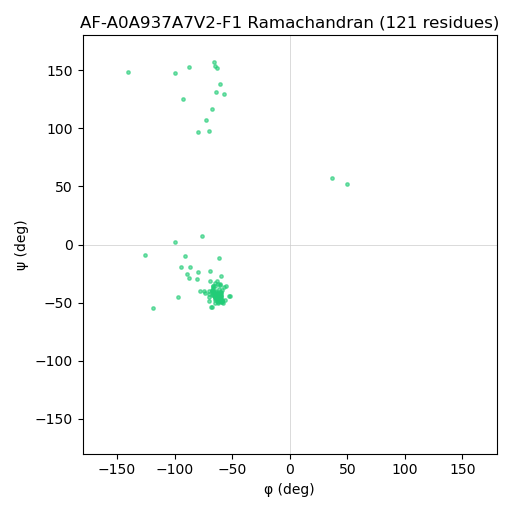64 N N . ALA A 1 90 ? -3.024 5.123 -11.542 1.00 66.56 90 ALA A N 1
ATOM 665 C CA . ALA A 1 90 ? -1.633 5.236 -11.974 1.00 66.56 90 ALA A CA 1
ATOM 666 C C . ALA A 1 90 ? -1.242 4.188 -13.034 1.00 66.56 90 ALA A C 1
ATOM 668 O O . ALA A 1 90 ? -0.534 4.518 -13.982 1.00 66.56 90 ALA A O 1
ATOM 669 N N . PHE A 1 91 ? -1.712 2.941 -12.907 1.00 65.19 91 PHE A N 1
ATOM 670 C CA . PHE A 1 91 ? -1.189 1.809 -13.690 1.00 65.19 91 PHE A CA 1
ATOM 671 C C . PHE A 1 91 ? -2.021 1.383 -14.916 1.00 65.19 91 PHE A C 1
ATOM 673 O O . PHE A 1 91 ? -1.633 0.424 -15.576 1.00 65.19 91 PHE A O 1
ATOM 680 N N . ARG A 1 92 ? -3.132 2.066 -15.253 1.00 66.12 92 ARG A N 1
ATOM 681 C CA . ARG A 1 92 ? -3.999 1.784 -16.434 1.00 66.12 92 ARG A CA 1
ATOM 682 C C . ARG A 1 92 ? -4.149 0.282 -16.743 1.00 66.12 92 ARG A C 1
ATOM 684 O O . ARG A 1 92 ? -3.819 -0.195 -17.826 1.00 66.12 92 ARG A O 1
ATOM 691 N N . VAL A 1 93 ? -4.628 -0.470 -15.757 1.00 67.88 93 VAL A N 1
ATOM 692 C CA . VAL A 1 93 ? -4.698 -1.938 -15.808 1.00 67.88 93 VAL A CA 1
ATOM 693 C C . VAL A 1 93 ? -6.007 -2.411 -16.452 1.00 67.88 93 VAL A C 1
ATOM 695 O O . VAL A 1 93 ? -7.024 -1.724 -16.379 1.00 67.88 93 VAL A O 1
ATOM 698 N N . SER A 1 94 ? -6.016 -3.600 -17.064 1.00 78.62 94 SER A N 1
ATOM 699 C CA . SER A 1 94 ? -7.243 -4.189 -17.626 1.00 78.62 94 SER A CA 1
ATOM 700 C C . SER A 1 94 ? -8.297 -4.466 -16.535 1.00 78.62 94 SER A C 1
ATOM 702 O O . SER A 1 94 ? -7.919 -4.779 -15.404 1.00 78.62 94 SER A O 1
ATOM 704 N N . PRO A 1 95 ? -9.614 -4.449 -16.835 1.00 76.69 95 PRO A N 1
ATOM 705 C CA . PRO A 1 95 ? -10.663 -4.596 -15.816 1.00 76.69 95 PRO A CA 1
ATOM 706 C C . PRO A 1 95 ? -10.543 -5.862 -14.955 1.00 76.69 95 PRO A C 1
ATOM 708 O O . PRO A 1 95 ? -10.794 -5.832 -13.753 1.00 76.69 95 PRO A O 1
ATOM 711 N N . ARG A 1 96 ? -10.101 -6.981 -15.545 1.00 77.00 96 ARG A N 1
ATOM 712 C CA . ARG A 1 96 ? -9.873 -8.239 -14.811 1.00 77.00 96 ARG A CA 1
ATOM 713 C C . ARG A 1 96 ? -8.719 -8.111 -13.816 1.00 77.00 96 ARG A C 1
ATOM 715 O O . ARG A 1 96 ? -8.839 -8.539 -12.671 1.00 77.00 96 ARG A O 1
ATOM 722 N N . ALA A 1 97 ? -7.623 -7.488 -14.239 1.00 75.81 97 ALA A N 1
ATOM 723 C CA . ALA A 1 97 ? -6.479 -7.230 -13.377 1.00 75.81 97 ALA A CA 1
ATOM 724 C C . ALA A 1 97 ? -6.799 -6.177 -12.303 1.00 75.81 97 ALA A C 1
ATOM 726 O O . ALA A 1 97 ? -6.313 -6.300 -11.183 1.00 75.81 97 ALA A O 1
ATOM 727 N N . MET A 1 98 ? -7.677 -5.206 -12.593 1.00 76.69 98 MET A N 1
ATOM 728 C CA . MET A 1 98 ? -8.167 -4.240 -11.603 1.00 76.69 98 MET A CA 1
ATOM 729 C C . MET A 1 98 ? -8.863 -4.937 -10.432 1.00 76.69 98 MET A C 1
ATOM 731 O O . MET A 1 98 ? -8.555 -4.645 -9.279 1.00 76.69 98 MET A O 1
ATOM 735 N N . VAL A 1 99 ? -9.769 -5.880 -10.713 1.00 80.38 99 VAL A N 1
ATOM 736 C CA . VAL A 1 99 ? -10.500 -6.614 -9.666 1.00 80.38 99 VAL A CA 1
ATOM 737 C C . VAL A 1 99 ? -9.544 -7.428 -8.799 1.00 80.38 99 VAL A C 1
ATOM 739 O O . VAL A 1 99 ? -9.589 -7.322 -7.574 1.00 80.38 99 VAL A O 1
ATOM 742 N N . LEU A 1 100 ? -8.644 -8.196 -9.420 1.00 82.62 100 LEU A N 1
ATOM 743 C CA . LEU A 1 100 ? -7.644 -8.983 -8.691 1.00 82.62 100 LEU A CA 1
ATOM 744 C C . LEU A 1 100 ? -6.751 -8.093 -7.826 1.00 82.62 100 LEU A C 1
ATOM 746 O O . LEU A 1 100 ? -6.448 -8.440 -6.686 1.00 82.62 100 LEU A O 1
ATOM 750 N N . TYR A 1 101 ? -6.383 -6.922 -8.340 1.00 80.56 101 TYR A N 1
ATOM 751 C CA . TYR A 1 101 ? -5.561 -5.972 -7.615 1.00 80.56 101 TYR A CA 1
ATOM 752 C C . TYR A 1 101 ? -6.281 -5.367 -6.404 1.00 80.56 101 TYR A C 1
ATOM 754 O O . TYR A 1 101 ? -5.705 -5.297 -5.319 1.00 80.56 101 TYR A O 1
ATOM 762 N N . VAL A 1 102 ? -7.554 -4.986 -6.546 1.00 83.44 102 VAL A N 1
ATOM 763 C CA . VAL A 1 102 ? -8.363 -4.493 -5.419 1.00 83.44 102 VAL A CA 1
ATOM 764 C C . VAL A 1 102 ? -8.483 -5.562 -4.338 1.00 83.44 102 VAL A C 1
ATOM 766 O O . VAL A 1 102 ? -8.249 -5.272 -3.166 1.00 83.44 102 VAL A O 1
ATOM 769 N N . LEU A 1 103 ? -8.785 -6.804 -4.722 1.00 87.06 103 LEU A N 1
ATOM 770 C CA . LEU A 1 103 ? -8.882 -7.921 -3.783 1.00 87.06 103 LEU A CA 1
ATOM 771 C C . LEU A 1 103 ? -7.558 -8.171 -3.052 1.00 87.06 103 LEU A C 1
ATOM 773 O O . LEU A 1 103 ? -7.546 -8.272 -1.824 1.00 87.06 103 LEU A O 1
ATOM 777 N N . ALA A 1 1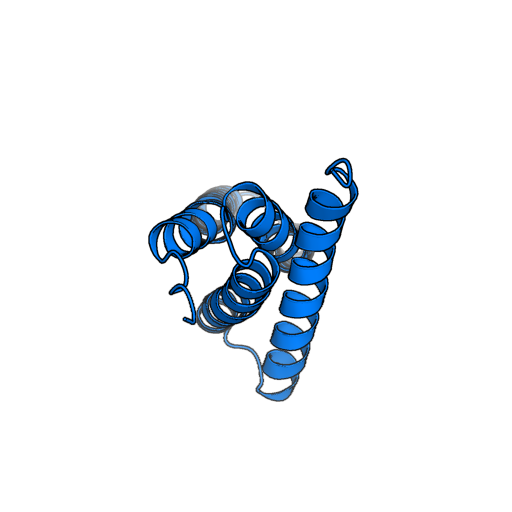04 ? -6.444 -8.212 -3.787 1.00 86.50 104 ALA A N 1
ATOM 778 C CA . ALA A 1 104 ? -5.115 -8.388 -3.214 1.00 86.50 104 ALA A CA 1
ATOM 779 C C . ALA A 1 104 ? -4.752 -7.241 -2.259 1.00 86.50 104 ALA A C 1
ATOM 781 O O . ALA A 1 104 ? -4.287 -7.488 -1.149 1.00 86.50 104 ALA A O 1
ATOM 782 N N . SER A 1 105 ? -5.028 -5.994 -2.643 1.00 87.81 105 SER A N 1
ATOM 783 C CA . SER A 1 105 ? -4.776 -4.814 -1.812 1.00 87.81 105 SER A CA 1
ATOM 784 C C . SER A 1 105 ? -5.584 -4.847 -0.513 1.00 87.81 105 SER A C 1
ATOM 786 O O . SER A 1 105 ? -5.039 -4.607 0.563 1.00 87.81 105 SER A O 1
ATOM 788 N N . ILE A 1 106 ? -6.869 -5.213 -0.572 1.00 89.88 106 ILE A N 1
ATOM 789 C CA . ILE A 1 106 ? -7.705 -5.357 0.628 1.00 89.88 106 ILE A CA 1
ATOM 790 C C . ILE A 1 106 ? -7.159 -6.463 1.534 1.00 89.88 106 ILE A C 1
ATOM 792 O O . ILE A 1 106 ? -7.056 -6.252 2.741 1.00 89.88 106 ILE A O 1
ATOM 796 N N . ALA A 1 107 ? -6.783 -7.618 0.976 1.00 91.31 107 ALA A N 1
ATOM 797 C CA . ALA A 1 107 ? -6.227 -8.729 1.746 1.00 91.31 107 ALA A CA 1
ATOM 798 C C . ALA A 1 107 ? -4.905 -8.345 2.432 1.00 91.31 107 ALA A C 1
ATOM 800 O O . ALA A 1 107 ? -4.718 -8.601 3.621 1.00 91.31 107 ALA A O 1
ATOM 801 N N . LEU A 1 108 ? -4.014 -7.665 1.712 1.00 91.50 108 LEU A N 1
ATOM 802 C CA . LEU A 1 108 ? -2.738 -7.182 2.234 1.00 91.50 108 LEU A CA 1
ATOM 803 C C . LEU A 1 108 ? -2.918 -6.079 3.286 1.00 91.50 108 LEU A C 1
ATOM 805 O O . LEU A 1 108 ? -2.250 -6.097 4.321 1.00 91.50 108 LEU A O 1
ATOM 809 N N . ALA A 1 109 ? -3.858 -5.155 3.082 1.00 91.19 109 ALA A N 1
ATOM 810 C CA . ALA A 1 109 ? -4.218 -4.164 4.090 1.00 91.19 109 ALA A CA 1
ATOM 811 C C . ALA A 1 109 ? -4.814 -4.827 5.337 1.00 91.19 109 ALA A C 1
ATOM 813 O O . ALA A 1 109 ? -4.436 -4.491 6.461 1.00 91.19 109 ALA A O 1
ATOM 814 N N . ALA A 1 110 ? -5.691 -5.816 5.165 1.00 91.50 110 ALA A N 1
ATOM 815 C CA . ALA A 1 110 ? -6.230 -6.594 6.271 1.00 91.50 110 ALA A CA 1
ATOM 816 C C . ALA A 1 110 ? -5.119 -7.325 7.038 1.00 91.50 110 ALA A C 1
ATOM 818 O O . ALA A 1 110 ? -5.122 -7.298 8.267 1.00 91.50 110 ALA A O 1
ATOM 819 N N . PHE A 1 111 ? -4.134 -7.891 6.337 1.00 92.19 111 PHE A N 1
ATOM 820 C CA . PHE A 1 111 ? -2.955 -8.503 6.946 1.00 92.19 111 PHE A CA 1
ATOM 821 C C . PHE A 1 111 ? -2.128 -7.490 7.754 1.00 92.19 111 PHE A C 1
ATOM 823 O O . PHE A 1 111 ? -1.833 -7.729 8.924 1.00 92.19 111 PHE A O 1
ATOM 830 N N . GLY A 1 112 ? -1.825 -6.315 7.197 1.00 88.69 112 GLY A N 1
ATOM 831 C CA . GLY A 1 112 ? -1.128 -5.253 7.933 1.00 88.69 112 GLY A CA 1
ATOM 832 C C . GLY A 1 112 ? -1.895 -4.786 9.178 1.00 88.69 112 GLY A C 1
ATOM 833 O O . GLY A 1 112 ? -1.319 -4.604 10.255 1.00 88.69 112 GLY A O 1
ATOM 834 N N . GLY A 1 113 ? -3.219 -4.654 9.057 1.00 89.56 113 GLY A N 1
ATOM 835 C CA . GLY A 1 113 ? -4.104 -4.348 10.178 1.00 89.56 113 GLY A CA 1
ATOM 836 C C . GLY A 1 113 ? -4.111 -5.446 11.243 1.00 89.56 113 GLY A C 1
ATOM 837 O O . GLY A 1 113 ? -4.016 -5.145 12.434 1.00 89.56 113 GLY A O 1
ATOM 838 N N . TYR A 1 114 ? -4.153 -6.713 10.825 1.00 92.25 114 TYR A N 1
ATOM 839 C CA . TYR A 1 114 ? -4.093 -7.886 11.696 1.00 92.25 114 TYR A CA 1
ATOM 840 C C . TYR A 1 114 ? -2.815 -7.900 12.535 1.00 92.25 114 TYR A C 1
ATOM 842 O O . TYR A 1 114 ? -2.903 -7.978 13.760 1.00 92.25 114 TYR A O 1
ATOM 850 N N . VAL A 1 115 ? -1.650 -7.726 11.899 1.00 90.25 115 VAL A N 1
ATOM 851 C CA . VAL A 1 115 ? -0.344 -7.669 12.578 1.00 90.25 115 VAL A CA 1
ATOM 852 C C . VAL A 1 115 ? -0.359 -6.626 13.698 1.00 90.25 115 VAL A C 1
ATOM 854 O O . VAL A 1 115 ? 0.074 -6.893 14.819 1.00 90.25 115 VAL A O 1
ATOM 857 N N . ARG A 1 116 ? -0.925 -5.438 13.442 1.00 90.75 116 ARG A N 1
ATOM 858 C CA . ARG A 1 116 ? -1.008 -4.384 14.461 1.00 90.75 116 ARG A CA 1
ATOM 859 C C . ARG A 1 116 ? -1.984 -4.713 15.588 1.00 90.75 116 ARG A C 1
ATOM 861 O O . ARG A 1 116 ? -1.728 -4.333 16.735 1.00 90.75 116 ARG A O 1
ATOM 868 N N . LEU A 1 117 ? -3.128 -5.311 15.267 1.00 86.25 117 LEU A N 1
ATOM 869 C CA . LEU A 1 117 ? -4.216 -5.539 16.219 1.00 86.25 117 LEU A CA 1
ATOM 870 C C . LEU A 1 117 ? -3.980 -6.765 17.102 1.00 86.25 117 LEU A C 1
ATOM 872 O O . LEU A 1 117 ? -4.390 -6.733 18.258 1.00 86.25 117 LEU A O 1
ATOM 876 N N . GLN A 1 118 ? -3.269 -7.785 16.614 1.00 83.81 118 GLN A N 1
ATOM 877 C CA . GLN A 1 118 ? -2.835 -8.913 17.441 1.00 83.81 118 GLN A CA 1
ATOM 878 C C . GLN A 1 118 ? -1.884 -8.494 18.565 1.00 83.81 118 GLN A C 1
ATOM 880 O O . GLN A 1 118 ? -1.954 -9.042 19.658 1.00 83.81 118 GLN A O 1
ATOM 885 N N . GLY A 1 119 ? -1.039 -7.488 18.329 1.00 66.38 119 GLY A N 1
ATOM 886 C CA . GLY A 1 119 ? -0.107 -6.970 19.334 1.00 66.38 119 GLY A CA 1
ATOM 887 C C . GLY A 1 119 ? -0.737 -6.074 20.410 1.00 66.38 119 GLY A C 1
ATOM 888 O O . GLY A 1 119 ? 0.000 -5.432 21.154 1.00 66.38 119 GLY A O 1
ATOM 889 N N . ARG A 1 120 ? -2.071 -5.936 20.480 1.00 65.38 120 ARG A N 1
ATOM 890 C CA . ARG A 1 120 ? -2.734 -5.210 21.577 1.00 65.38 120 ARG A CA 1
ATOM 891 C C . ARG A 1 120 ? -3.112 -6.205 22.682 1.00 65.38 120 ARG A C 1
ATOM 893 O O . ARG A 1 120 ? -3.826 -7.159 22.372 1.00 65.38 120 ARG A O 1
ATOM 900 N N . PRO A 1 121 ? -2.697 -5.995 23.948 1.00 54.34 121 PRO A N 1
ATOM 901 C CA . PRO A 1 121 ? -3.224 -6.790 25.049 1.00 54.34 121 PRO A CA 1
ATOM 902 C C . PRO A 1 121 ? -4.747 -6.639 25.068 1.00 54.34 121 PRO A C 1
ATOM 904 O O . PRO A 1 121 ? -5.269 -5.525 24.964 1.00 54.34 121 PRO A O 1
ATOM 907 N N . ARG A 1 122 ? -5.454 -7.772 25.118 1.00 55.00 122 ARG A N 1
ATOM 908 C CA . ARG A 1 122 ? -6.900 -7.798 25.342 1.00 55.00 122 ARG A CA 1
ATOM 909 C C . ARG A 1 122 ? -7.105 -7.385 26.799 1.00 55.00 122 ARG A C 1
ATOM 911 O O . ARG A 1 122 ? -6.859 -8.197 27.683 1.00 55.00 122 ARG A O 1
ATOM 918 N N . VAL A 1 123 ? -7.419 -6.110 27.018 1.00 50.34 123 VAL A N 1
ATOM 919 C CA . VAL A 1 123 ? -7.889 -5.597 28.313 1.00 50.34 123 VAL A CA 1
ATOM 920 C C . VAL A 1 123 ? -9.387 -5.824 28.386 1.00 50.34 123 VAL A C 1
ATOM 922 O O . VAL A 1 123 ? -10.053 -5.499 27.373 1.00 50.34 123 VAL A O 1
#

Nearest PDB structures (foldseek):
  8x61-assembly1_C  TM=4.988E-01  e=5.955E+00  Escherichia coli K-12
  7pmw-assembly1_A  TM=3.282E-01  e=6.267E+00  Homo sapiens

Sequence (123 aa):
MNKPLDWKVLLFVLVVAYLVPGIVLAAALALVNRTLSADALTLMTALLAILSFALPPVAGGYLAARHARSHAWRHVLVVGVLGALMSLLAFRVSPRAMVLYVLASIALAAFGGYVRLQGRPRV

Mean predicted aligned error: 6.62 Å

Foldseek 3Di:
DPDDDDVVLLVVLCCPLQVVVVVVVVVVLVVCVVPDDPVVNVVVVVVVVVCNLQRSLLSSLQSLLVPDPPPSVVSLQVSLQVNLVVVCVVPVDDPVVSVVSSVSSSVNSVNSNCVNVVPDPPD

pLDDT: mean 81.42, std 9.92, range [47.06, 93.06]

Secondary structure (DSSP, 8-state):
--PPP-HHHHHHHHIIIIIHHHHHHHHHHHHHTTTS-HHHHHHHHHHHHHHHHHHHHHHHHHHHHHH-SS-HHHHHHHHHHHHHHHHHHHH---HHHHHHHHHHHHHHHHHHHHHHHHTS---

Solvent-accessible surface area (backbone atoms only — not comparable to full-atom values): 6499 Å² total; per-residue (Å²): 132,85,78,77,81,62,62,68,52,52,51,51,30,48,40,63,33,45,48,51,54,48,52,53,50,53,51,51,49,66,66,49,69,79,78,56,55,73,67,58,47,51,54,50,51,53,53,49,49,52,49,63,60,50,48,30,24,22,50,24,3,24,48,23,33,68,66,39,89,65,65,27,68,59,45,10,50,50,44,7,50,53,5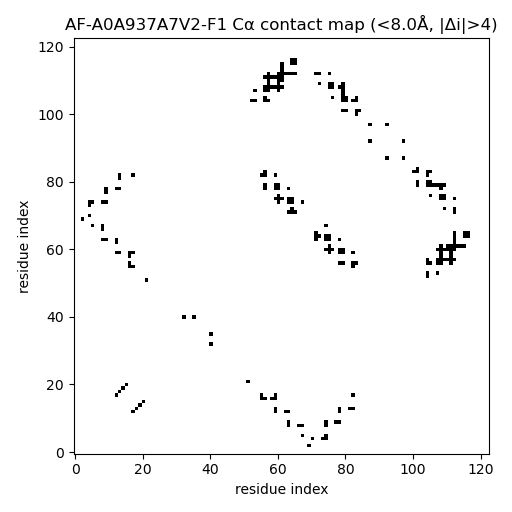1,29,54,56,51,45,73,72,61,77,58,55,73,71,56,45,53,54,46,36,52,50,18,33,53,35,0,47,48,22,20,46,63,50,56,69,73,49,84,90,125

Radius of gyration: 16.13 Å; Cα contacts (8 Å, |Δi|>4): 130; chains: 1; bounding box: 47×22×50 Å